Protein AF-A0A927CP13-F1 (afdb_monomer_lite)

pLDDT: mean 95.6, std 5.15, range [70.62, 98.38]

Secondary structure (DSSP, 8-state):
-PPPSEEEE--SHHHHHHHHHHHHTT--EEEE---

Structure (mmCIF, N/CA/C/O backbone):
data_AF-A0A927CP13-F1
#
_entry.id   AF-A0A927CP13-F1
#
loop_
_atom_site.group_PDB
_atom_site.id
_atom_site.type_symbol
_atom_site.label_atom_id
_atom_site.label_alt_id
_atom_site.label_comp_id
_atom_site.label_asym_id
_atom_site.label_entity_id
_atom_site.label_seq_id
_atom_site.pdbx_PDB_ins_code
_atom_site.Cartn_x
_atom_site.Cartn_y
_atom_site.Cartn_z
_atom_site.occupancy
_atom_site.B_iso_or_equiv
_atom_site.auth_seq_id
_atom_site.auth_comp_id
_atom_site.auth_asym_id
_atom_site.auth_atom_id
_atom_site.pdbx_PDB_model_num
ATOM 1 N N . MET A 1 1 ? -10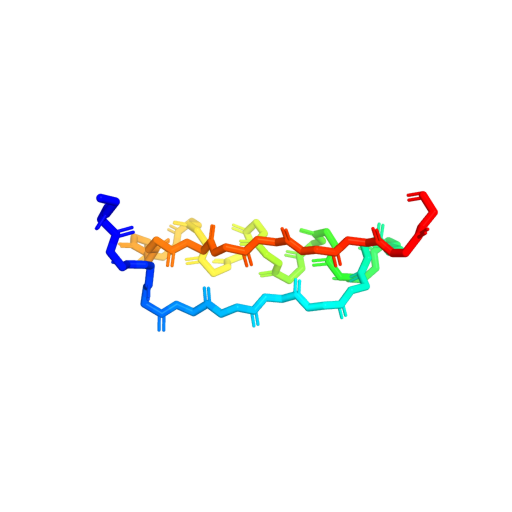.294 -15.671 4.409 1.00 70.62 1 MET A N 1
ATOM 2 C CA . MET A 1 1 ? -9.491 -14.469 4.078 1.00 70.62 1 MET A CA 1
ATOM 3 C C . MET A 1 1 ? -10.300 -13.232 4.443 1.00 70.62 1 MET A C 1
ATOM 5 O O . MET A 1 1 ? -11.463 -13.175 4.062 1.00 70.62 1 MET A O 1
ATOM 9 N N . LYS A 1 2 ? -9.742 -12.281 5.206 1.00 85.00 2 LYS A N 1
ATOM 10 C CA . LYS A 1 2 ? -10.409 -10.989 5.454 1.00 85.00 2 LYS A CA 1
ATOM 11 C C . LYS A 1 2 ? -10.246 -10.105 4.217 1.00 85.00 2 LYS A C 1
ATOM 13 O O . LYS A 1 2 ? -9.139 -10.012 3.700 1.00 85.00 2 LYS A O 1
ATOM 18 N N . LYS A 1 3 ? -11.339 -9.492 3.754 1.00 90.44 3 LYS A N 1
ATOM 19 C CA . LYS A 1 3 ? -11.302 -8.509 2.664 1.00 90.44 3 LYS A CA 1
ATOM 20 C C . LYS A 1 3 ? -10.687 -7.212 3.183 1.00 90.44 3 LYS A C 1
ATOM 22 O O . LYS A 1 3 ? -11.127 -6.700 4.209 1.00 90.44 3 LYS A O 1
ATOM 27 N N . GLN A 1 4 ? -9.687 -6.707 2.476 1.00 96.38 4 GLN A N 1
ATOM 28 C CA . GLN A 1 4 ? -9.151 -5.367 2.668 1.00 96.38 4 GLN A CA 1
ATOM 29 C C . GLN A 1 4 ? -10.095 -4.339 2.038 1.00 96.38 4 GLN A C 1
ATOM 31 O O . GLN A 1 4 ? -10.852 -4.656 1.119 1.00 96.38 4 GLN A O 1
ATOM 36 N N . GLN A 1 5 ? -10.057 -3.111 2.543 1.00 97.31 5 GLN A N 1
ATOM 37 C CA . GLN A 1 5 ? -10.922 -2.028 2.072 1.00 97.31 5 GLN A CA 1
ATOM 38 C C . GLN A 1 5 ? -10.428 -1.431 0.752 1.00 97.31 5 GLN A C 1
ATOM 40 O O . GLN A 1 5 ? -11.235 -0.969 -0.050 1.00 97.31 5 GLN A O 1
ATOM 45 N N . ILE A 1 6 ? -9.108 -1.420 0.536 1.00 97.19 6 ILE A N 1
ATOM 46 C CA . ILE A 1 6 ? -8.462 -0.777 -0.613 1.00 97.19 6 ILE A CA 1
ATOM 47 C C . ILE A 1 6 ? -7.397 -1.713 -1.199 1.00 97.19 6 ILE A C 1
ATOM 49 O O . ILE A 1 6 ? -6.770 -2.490 -0.475 1.00 97.19 6 ILE A O 1
ATOM 53 N N . GLY A 1 7 ? -7.201 -1.653 -2.517 1.00 96.94 7 GLY A N 1
ATOM 54 C CA . GLY A 1 7 ? -6.148 -2.371 -3.235 1.00 96.94 7 GLY A CA 1
ATOM 55 C C . GLY A 1 7 ? -5.213 -1.413 -3.969 1.00 96.94 7 GLY A C 1
ATOM 56 O O . GLY A 1 7 ? -5.683 -0.503 -4.646 1.00 96.94 7 GLY A O 1
ATOM 57 N N . VAL A 1 8 ? -3.901 -1.630 -3.855 1.00 97.50 8 VAL A N 1
ATOM 58 C CA . VAL A 1 8 ? -2.868 -0.896 -4.603 1.00 97.50 8 VAL A CA 1
ATOM 59 C C . VAL A 1 8 ? -2.089 -1.877 -5.475 1.00 97.50 8 VAL A C 1
ATOM 61 O O . VAL A 1 8 ? -1.469 -2.814 -4.970 1.00 97.50 8 VAL A O 1
ATOM 64 N N . ILE A 1 9 ? -2.113 -1.657 -6.790 1.00 97.25 9 ILE A N 1
ATOM 65 C CA . ILE A 1 9 ? -1.351 -2.443 -7.765 1.00 97.25 9 ILE A CA 1
ATOM 66 C C . ILE A 1 9 ? -0.193 -1.591 -8.287 1.00 97.25 9 ILE A C 1
ATOM 68 O O . ILE A 1 9 ? -0.409 -0.502 -8.812 1.00 97.25 9 ILE A O 1
ATOM 72 N N . GLY A 1 10 ? 1.026 -2.115 -8.166 1.00 96.69 10 GLY A N 1
ATOM 73 C CA . GLY A 1 10 ? 2.268 -1.425 -8.504 1.00 96.69 10 GLY A CA 1
ATOM 74 C C . GLY A 1 10 ? 2.898 -0.764 -7.279 1.00 96.69 10 GLY A C 1
ATOM 75 O O . GLY A 1 10 ? 2.360 0.192 -6.730 1.00 96.69 10 GLY A O 1
ATOM 76 N N . LEU A 1 11 ? 4.067 -1.261 -6.865 1.00 96.25 11 LEU A N 1
ATOM 77 C CA . LEU A 1 11 ? 4.795 -0.821 -5.665 1.00 96.25 11 LEU A CA 1
ATOM 78 C C . LEU A 1 11 ? 6.154 -0.184 -5.983 1.00 96.25 11 LEU A C 1
ATOM 80 O O . LEU A 1 11 ? 7.120 -0.337 -5.236 1.00 96.25 11 LEU A O 1
ATOM 84 N N . ALA A 1 12 ? 6.229 0.591 -7.067 1.00 93.50 12 ALA A N 1
ATOM 85 C CA . ALA A 1 12 ? 7.309 1.567 -7.216 1.00 93.50 12 ALA A CA 1
ATOM 86 C C . ALA A 1 12 ? 7.245 2.618 -6.080 1.00 93.50 12 ALA A C 1
ATOM 88 O O . ALA A 1 12 ? 6.383 2.560 -5.199 1.00 93.50 12 ALA A O 1
ATOM 89 N N . VAL A 1 13 ? 8.124 3.623 -6.102 1.00 94.81 13 VAL A N 1
ATOM 90 C CA . VAL A 1 13 ? 8.232 4.621 -5.016 1.00 94.81 13 VAL A CA 1
ATOM 91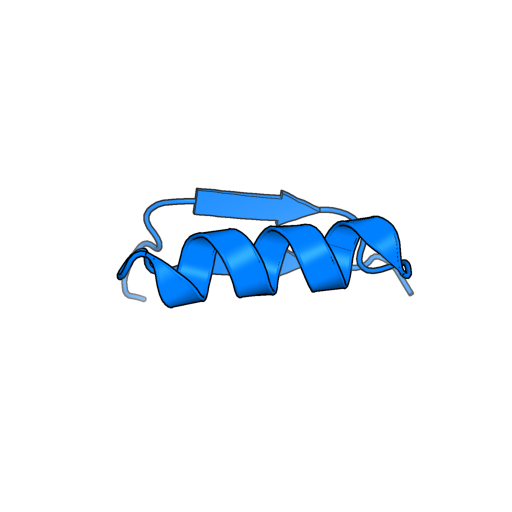 C C . VAL A 1 13 ? 6.881 5.271 -4.677 1.00 94.81 13 VAL A C 1
ATOM 93 O O . VAL A 1 13 ? 6.491 5.313 -3.511 1.00 94.81 13 VAL A O 1
ATOM 96 N N . MET A 1 14 ? 6.124 5.713 -5.688 1.00 96.75 14 MET A N 1
ATOM 97 C CA . MET A 1 14 ? 4.813 6.335 -5.466 1.00 96.75 14 MET A CA 1
ATOM 98 C C . MET A 1 14 ? 3.776 5.341 -4.930 1.00 96.75 14 MET A C 1
ATOM 100 O O . MET A 1 14 ? 3.047 5.675 -4.001 1.00 96.75 14 MET A O 1
ATOM 104 N N . GLY A 1 15 ? 3.723 4.120 -5.470 1.00 97.19 15 GLY A N 1
ATOM 105 C CA . GLY A 1 15 ? 2.739 3.114 -5.063 1.00 97.19 15 GLY A CA 1
ATOM 106 C C . GLY A 1 15 ? 2.899 2.689 -3.605 1.00 97.19 15 GLY A C 1
ATOM 107 O O . GLY A 1 15 ? 1.921 2.623 -2.861 1.00 97.19 15 GLY A O 1
ATOM 108 N N . LYS A 1 16 ? 4.148 2.509 -3.157 1.00 96.94 16 LYS A N 1
ATOM 109 C CA . LYS A 1 16 ? 4.463 2.255 -1.747 1.00 96.94 16 LYS A CA 1
ATOM 110 C C . LYS A 1 16 ? 4.042 3.426 -0.855 1.00 96.94 16 LYS A C 1
ATOM 112 O O . LYS A 1 16 ? 3.384 3.209 0.159 1.00 96.94 16 LYS A O 1
ATOM 117 N N . ASN A 1 17 ? 4.388 4.657 -1.234 1.00 98.12 17 ASN A N 1
ATOM 118 C CA . ASN A 1 17 ? 4.044 5.844 -0.447 1.00 98.12 17 ASN A CA 1
ATOM 119 C C . ASN A 1 17 ? 2.526 6.060 -0.361 1.00 98.12 17 ASN A C 1
ATOM 121 O O . ASN A 1 17 ? 2.021 6.437 0.694 1.00 98.12 17 ASN A O 1
ATOM 125 N N . LEU A 1 18 ? 1.792 5.775 -1.439 1.00 98.00 18 LEU A N 1
ATOM 126 C CA . LEU A 1 18 ? 0.334 5.839 -1.463 1.00 98.00 18 LEU A CA 1
ATOM 127 C C . LEU A 1 18 ? -0.289 4.792 -0.532 1.00 98.00 18 LEU A C 1
ATOM 129 O O . LEU A 1 18 ? -1.149 5.138 0.275 1.00 98.00 18 LEU A O 1
ATOM 133 N N . ALA A 1 19 ? 0.172 3.539 -0.596 1.00 97.94 19 ALA A N 1
ATOM 134 C CA . ALA A 1 19 ? -0.313 2.476 0.283 1.00 97.94 19 ALA A CA 1
ATOM 135 C C . ALA A 1 19 ? -0.087 2.816 1.767 1.00 97.94 19 ALA A C 1
ATOM 137 O O . ALA A 1 19 ? -1.003 2.665 2.572 1.00 97.94 19 ALA A O 1
ATOM 138 N N . LEU A 1 20 ? 1.092 3.349 2.111 1.00 97.94 20 LEU A N 1
ATOM 139 C CA . LEU A 1 20 ? 1.418 3.786 3.473 1.00 97.94 20 LEU A CA 1
ATOM 140 C C . LEU A 1 20 ? 0.586 4.993 3.921 1.00 97.94 20 LEU A C 1
ATOM 142 O O . LEU A 1 20 ? 0.147 5.043 5.064 1.00 97.94 20 LEU A O 1
ATOM 146 N N . ASN A 1 21 ? 0.322 5.958 3.035 1.00 98.31 21 ASN A N 1
ATOM 147 C CA . ASN A 1 21 ? -0.542 7.089 3.377 1.00 98.31 21 ASN A CA 1
ATOM 148 C C . ASN A 1 21 ? -1.969 6.626 3.700 1.00 98.31 21 ASN A C 1
ATOM 150 O O . ASN A 1 21 ? -2.569 7.092 4.664 1.00 98.31 21 ASN A O 1
ATOM 154 N N . ILE A 1 22 ? -2.500 5.693 2.912 1.00 98.00 22 ILE A N 1
ATOM 155 C CA . ILE A 1 22 ? -3.844 5.145 3.106 1.00 98.00 22 ILE A CA 1
ATOM 156 C C . ILE A 1 22 ? -3.912 4.326 4.401 1.00 98.00 22 ILE A C 1
ATOM 158 O O . ILE A 1 22 ? -4.853 4.487 5.179 1.00 98.00 22 ILE A O 1
ATOM 162 N N . GLU A 1 23 ? -2.899 3.502 4.666 1.00 97.75 23 GLU A N 1
ATOM 163 C CA . GLU A 1 23 ? -2.794 2.725 5.903 1.00 97.75 23 GLU A CA 1
ATOM 164 C C . GLU A 1 23 ? -2.708 3.635 7.139 1.00 97.75 23 GLU A C 1
ATOM 166 O O . GLU A 1 23 ? -3.471 3.441 8.084 1.00 97.75 23 GLU A O 1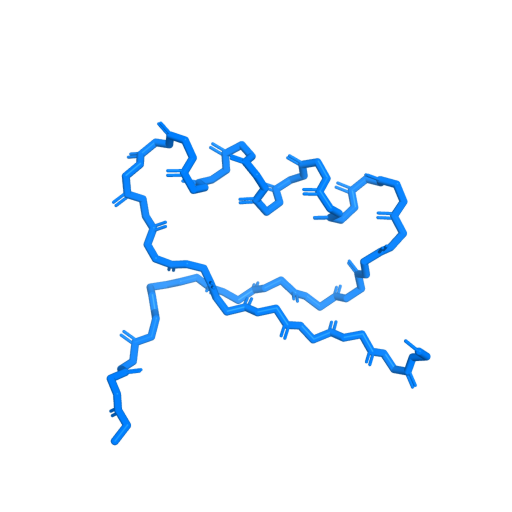
ATOM 171 N N . SER A 1 24 ? -1.935 4.727 7.074 1.00 98.38 24 SER A N 1
ATOM 172 C CA . SER A 1 24 ? -1.824 5.709 8.168 1.00 98.38 24 SER A CA 1
ATOM 173 C C . SER A 1 24 ? -3.143 6.406 8.536 1.00 98.38 24 SER A C 1
ATOM 175 O O . SER A 1 24 ? -3.266 6.985 9.613 1.00 98.38 24 SER A O 1
ATOM 177 N N . ARG A 1 25 ? -4.150 6.342 7.655 1.00 97.94 25 ARG A N 1
ATOM 178 C CA . ARG A 1 25 ? -5.509 6.860 7.886 1.00 97.94 25 ARG A CA 1
ATOM 179 C C . ARG A 1 25 ? -6.460 5.803 8.464 1.00 97.94 25 ARG A C 1
ATOM 181 O O . ARG A 1 25 ? -7.656 6.062 8.567 1.00 97.94 25 ARG A O 1
ATOM 188 N N . GLY A 1 26 ? -5.946 4.630 8.836 1.00 97.75 26 GLY A N 1
ATOM 189 C CA . GLY A 1 26 ? -6.698 3.549 9.474 1.00 97.75 26 GLY A CA 1
ATOM 190 C C . GLY A 1 26 ? -7.407 2.605 8.502 1.00 97.75 26 GLY A C 1
ATOM 191 O O . GLY A 1 26 ? -8.285 1.851 8.919 1.00 97.75 26 GLY A O 1
ATOM 192 N N . PHE A 1 27 ? -7.057 2.631 7.213 1.00 97.94 27 PHE A N 1
ATOM 193 C CA . PHE A 1 27 ? -7.632 1.720 6.225 1.00 97.94 27 PHE A CA 1
ATOM 194 C C . PHE A 1 27 ? -6.765 0.481 6.035 1.00 97.94 27 PHE A C 1
ATOM 196 O O . PHE A 1 27 ? -5.545 0.551 5.926 1.00 97.94 27 PHE A O 1
ATOM 203 N N . THR A 1 28 ? -7.414 -0.672 5.900 1.00 97.50 28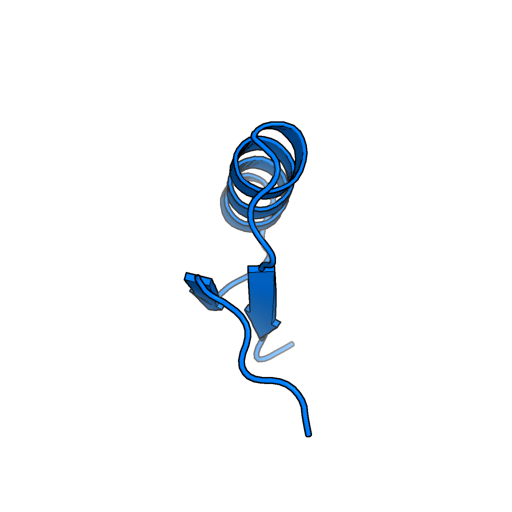 THR A N 1
A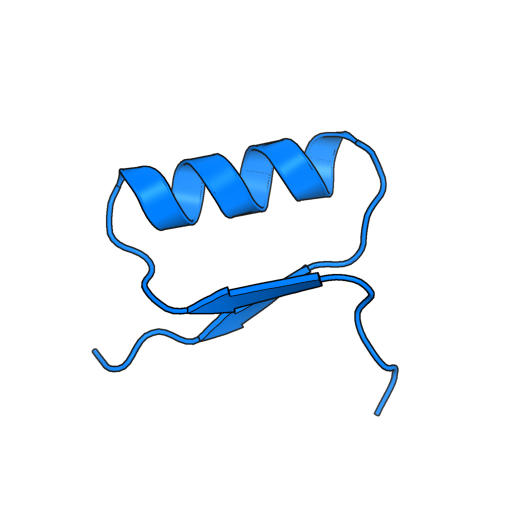TOM 204 C CA . THR A 1 28 ? -6.725 -1.904 5.508 1.00 97.50 28 THR A CA 1
ATOM 205 C C . THR A 1 28 ? -6.458 -1.909 4.003 1.00 97.50 28 THR A C 1
ATOM 207 O O . THR A 1 28 ? -7.385 -1.818 3.192 1.00 97.50 28 THR A O 1
ATOM 210 N N . VAL A 1 29 ? -5.183 -2.037 3.626 1.00 97.69 29 VAL A N 1
ATOM 211 C CA . VAL A 1 29 ? -4.728 -1.985 2.229 1.00 97.69 29 VAL A CA 1
ATOM 212 C C . VAL A 1 29 ? -4.150 -3.333 1.814 1.00 97.69 29 VAL A C 1
ATOM 214 O O . VAL A 1 29 ? -3.273 -3.885 2.473 1.00 97.69 29 VAL A O 1
ATOM 217 N N . SER A 1 30 ? -4.651 -3.872 0.709 1.00 97.62 30 SER A N 1
ATOM 218 C CA . SER A 1 30 ? -4.036 -4.987 -0.010 1.00 97.62 30 SER A CA 1
ATOM 219 C C . SER A 1 30 ? -3.093 -4.436 -1.073 1.00 97.62 30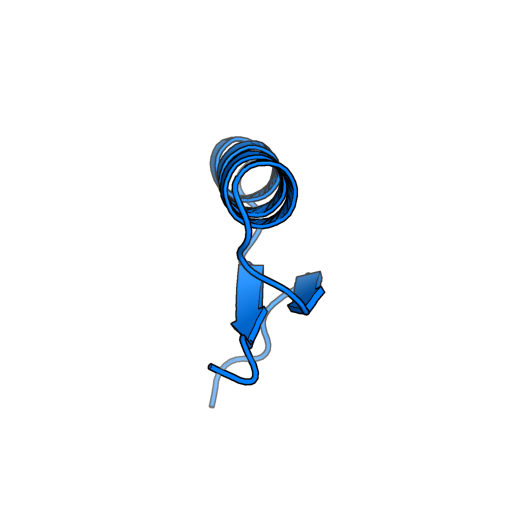 SER A C 1
ATOM 221 O O . SER A 1 30 ? -3.391 -3.424 -1.707 1.00 97.62 30 SER A O 1
ATOM 223 N N . VAL A 1 31 ? -1.946 -5.080 -1.267 1.00 97.38 31 VAL A N 1
ATOM 224 C CA . VAL A 1 31 ? -0.946 -4.635 -2.238 1.00 97.38 31 VAL A CA 1
ATOM 225 C C . VAL A 1 31 ? -0.553 -5.773 -3.168 1.00 97.38 31 VAL A C 1
ATOM 227 O O . VAL A 1 31 ? -0.468 -6.924 -2.744 1.00 97.38 31 VAL A O 1
ATOM 230 N N . TYR A 1 32 ? -0.300 -5.450 -4.432 1.00 97.31 32 TYR A N 1
ATOM 231 C CA . TYR A 1 32 ? 0.234 -6.390 -5.411 1.00 97.31 32 TYR A CA 1
ATOM 232 C C . TYR A 1 32 ? 1.273 -5.699 -6.289 1.00 97.31 32 TYR A C 1
ATOM 234 O O . TYR A 1 32 ? 1.039 -4.610 -6.812 1.00 97.31 32 TYR A O 1
ATOM 242 N N . ASN A 1 33 ? 2.421 -6.343 -6.478 1.00 97.06 33 ASN A N 1
ATOM 243 C CA . ASN A 1 33 ? 3.414 -5.938 -7.459 1.00 97.06 33 ASN A CA 1
ATOM 244 C C . ASN A 1 33 ? 3.721 -7.133 -8.357 1.00 97.06 33 ASN A C 1
ATOM 246 O O . ASN A 1 33 ? 3.815 -8.260 -7.882 1.00 97.06 33 ASN A O 1
ATOM 250 N N . ARG A 1 34 ? 3.855 -6.882 -9.660 1.00 94.19 34 ARG A N 1
ATOM 251 C CA . ARG A 1 34 ? 4.161 -7.934 -10.641 1.00 94.19 34 ARG A CA 1
ATOM 252 C C . ARG A 1 34 ? 5.600 -8.456 -10.513 1.00 94.19 34 ARG A C 1
ATOM 254 O O . ARG A 1 34 ? 5.882 -9.550 -10.988 1.00 94.19 34 ARG A O 1
ATOM 261 N N . SER A 1 35 ? 6.490 -7.650 -9.938 1.00 88.44 35 SER A N 1
ATOM 262 C CA . SER A 1 35 ? 7.923 -7.924 -9.781 1.00 88.44 35 SER A CA 1
ATOM 263 C C . SER A 1 35 ? 8.301 -8.086 -8.321 1.00 88.44 35 SER A C 1
ATOM 265 O O . SER A 1 35 ? 7.682 -7.385 -7.485 1.00 88.44 35 SER A O 1
#

InterPro domains:
  IPR006115 6-phosphogluconate dehydrogenase, NADP-binding [PF03446] (5-35)
  IPR036291 NAD(P)-binding domain superfamily [SSF51735] (4-35)

Foldseek 3Di:
DDDFPEEQEAPDPVSVVVQVVCVVVVGGYHYYYPD

Organism: NCBI:txid2772299

Sequence (35 aa):
MKKQQIGVIGLAVMGKNLALNIESRGFTVSVYNRS

Radius of gyration: 9.54 Å; chains: 1; bounding box: 20×22×20 Å